Protein AF-A0A6J1WMI9-F1 (afdb_monomer_lite)

Structure (mmCIF, N/CA/C/O backbone):
data_AF-A0A6J1WMI9-F1
#
_entry.id   AF-A0A6J1WMI9-F1
#
loop_
_atom_site.group_PDB
_atom_site.id
_atom_site.type_symbol
_atom_site.label_atom_id
_atom_site.label_alt_id
_atom_site.label_comp_id
_atom_site.label_asym_id
_atom_site.label_entity_id
_atom_site.label_seq_id
_atom_site.pdbx_PDB_ins_code
_atom_site.Cartn_x
_atom_site.Cartn_y
_atom_site.Cartn_z
_atom_site.occupancy
_atom_site.B_iso_or_equiv
_atom_site.auth_seq_id
_atom_site.auth_comp_id
_atom_site.auth_asym_id
_atom_site.auth_atom_id
_atom_site.pdbx_PDB_model_num
ATOM 1 N N . MET A 1 1 ? 5.869 3.808 65.799 1.00 56.94 1 MET A N 1
ATOM 2 C CA . MET A 1 1 ? 5.422 3.268 64.490 1.00 56.94 1 MET A CA 1
ATOM 3 C C . MET A 1 1 ? 4.203 3.983 63.892 1.00 56.94 1 MET A C 1
ATOM 5 O O . MET A 1 1 ? 4.110 4.029 62.676 1.00 56.94 1 MET A O 1
ATOM 9 N N . GLN A 1 2 ? 3.317 4.606 64.682 1.00 55.47 2 GLN A N 1
ATOM 10 C CA . GLN A 1 2 ? 2.139 5.336 64.172 1.00 55.47 2 GLN A CA 1
ATOM 11 C C . GLN A 1 2 ? 2.386 6.585 63.282 1.00 55.47 2 GLN A C 1
ATOM 13 O O . GLN A 1 2 ? 1.589 6.785 62.368 1.00 55.47 2 GLN A O 1
ATOM 18 N N . PRO A 1 3 ? 3.444 7.416 63.438 1.00 62.31 3 PRO A N 1
ATOM 19 C CA . PRO A 1 3 ? 3.554 8.644 62.635 1.00 62.31 3 PRO A CA 1
ATOM 20 C C . PRO A 1 3 ? 3.944 8.386 61.170 1.00 62.31 3 PRO A C 1
ATOM 22 O O . PRO A 1 3 ? 3.564 9.148 60.287 1.00 62.31 3 PRO A O 1
ATOM 25 N N . PHE A 1 4 ? 4.645 7.282 60.891 1.00 60.00 4 PHE A N 1
ATOM 26 C CA . PHE A 1 4 ? 5.060 6.919 59.532 1.00 60.00 4 PHE A CA 1
ATOM 27 C C . PHE A 1 4 ? 3.888 6.452 58.663 1.00 60.00 4 PHE A C 1
ATOM 29 O O . PHE A 1 4 ? 3.854 6.742 57.471 1.00 60.00 4 PHE A O 1
ATOM 36 N N . ILE A 1 5 ? 2.896 5.787 59.263 1.00 68.50 5 ILE A N 1
ATOM 37 C CA . ILE A 1 5 ? 1.700 5.317 58.552 1.00 68.50 5 ILE A CA 1
ATOM 38 C C . ILE A 1 5 ? 0.864 6.515 58.077 1.00 68.50 5 ILE A C 1
ATOM 40 O O . ILE A 1 5 ? 0.418 6.532 56.933 1.00 68.50 5 ILE A O 1
ATOM 44 N N . ASN A 1 6 ? 0.740 7.558 58.905 1.00 74.00 6 ASN A N 1
ATOM 45 C CA . ASN A 1 6 ? -0.004 8.776 58.563 1.00 74.00 6 ASN A CA 1
ATOM 46 C C . ASN A 1 6 ? 0.674 9.616 57.468 1.00 74.00 6 ASN A C 1
ATOM 48 O O . ASN A 1 6 ? -0.005 10.270 56.681 1.00 74.00 6 ASN A O 1
ATOM 52 N N . LEU A 1 7 ? 2.009 9.592 57.393 1.00 76.00 7 LEU A N 1
ATOM 53 C CA . LEU A 1 7 ? 2.745 10.290 56.338 1.00 76.00 7 LEU A CA 1
ATOM 54 C C . LEU A 1 7 ? 2.562 9.597 54.979 1.00 76.00 7 LEU A C 1
ATOM 56 O O . LEU A 1 7 ? 2.331 10.258 53.969 1.00 76.00 7 LEU A O 1
ATOM 60 N N . ILE A 1 8 ? 2.616 8.262 54.959 1.00 80.88 8 ILE A N 1
ATOM 61 C CA . ILE A 1 8 ? 2.449 7.475 53.731 1.00 80.88 8 ILE A CA 1
ATOM 62 C C . ILE A 1 8 ? 1.030 7.633 53.173 1.00 80.88 8 ILE A C 1
ATOM 64 O O . ILE A 1 8 ? 0.870 7.816 51.967 1.00 80.88 8 ILE A O 1
ATOM 68 N N . THR A 1 9 ? 0.001 7.625 54.027 1.00 79.75 9 THR A N 1
ATOM 69 C CA . THR A 1 9 ? -1.389 7.812 53.581 1.00 79.75 9 THR A CA 1
ATOM 70 C C . THR A 1 9 ? -1.643 9.215 53.031 1.00 79.75 9 THR A C 1
ATOM 72 O O . THR A 1 9 ? -2.325 9.349 52.015 1.00 79.75 9 THR A O 1
ATOM 75 N N . LEU A 1 10 ? -1.043 10.255 53.620 1.00 80.12 10 LEU A N 1
ATOM 76 C CA . LEU A 1 10 ? -1.112 11.626 53.099 1.00 80.12 10 LEU A CA 1
ATOM 77 C C . LEU A 1 10 ? -0.457 11.763 51.720 1.00 80.12 10 LEU A C 1
ATOM 79 O O . LEU A 1 10 ? -1.038 12.381 50.829 1.00 80.12 10 LEU A O 1
ATOM 83 N N . ILE A 1 11 ? 0.711 11.149 51.518 1.00 81.81 11 ILE A N 1
ATOM 84 C CA . ILE A 1 11 ? 1.409 11.165 50.224 1.00 81.81 11 ILE A CA 1
ATOM 85 C C . ILE A 1 11 ? 0.585 10.429 49.158 1.00 81.81 11 ILE A C 1
ATOM 87 O O . ILE A 1 11 ? 0.418 10.937 48.050 1.00 81.81 11 ILE A O 1
ATOM 91 N N . LEU A 1 12 ? 0.006 9.272 49.494 1.00 78.88 12 LEU A N 1
ATOM 92 C CA . LEU A 1 12 ? -0.842 8.506 48.575 1.00 78.88 12 LEU A CA 1
ATOM 93 C C . LEU A 1 12 ? -2.100 9.283 48.165 1.00 78.88 12 LEU A C 1
ATOM 95 O O . LEU A 1 12 ? -2.427 9.337 46.980 1.00 78.88 12 LEU A O 1
ATOM 99 N N . LEU A 1 13 ? -2.766 9.945 49.114 1.00 79.06 13 LEU A N 1
ATOM 100 C CA . LEU A 1 13 ? -3.924 10.795 48.823 1.00 79.06 13 LEU A CA 1
ATOM 101 C C . LEU A 1 13 ? -3.552 11.995 47.944 1.00 79.06 13 LEU A C 1
ATOM 103 O O . LEU A 1 13 ? -4.315 12.365 47.050 1.00 79.06 13 LEU A O 1
ATOM 107 N N . PHE A 1 14 ? -2.372 12.578 48.158 1.00 76.88 14 PHE A N 1
ATOM 108 C CA . PHE A 1 14 ? -1.887 13.700 47.359 1.00 76.88 14 PHE A CA 1
ATOM 109 C C . PHE A 1 14 ? -1.592 13.288 45.910 1.00 76.88 14 PHE A C 1
ATOM 111 O O . PHE A 1 14 ? -2.012 13.975 44.978 1.00 76.88 14 PHE A O 1
ATOM 118 N N . ILE A 1 15 ? -0.950 12.131 45.708 1.00 76.62 15 ILE A N 1
ATOM 119 C CA . ILE A 1 15 ? -0.656 11.587 44.374 1.00 76.62 15 ILE A CA 1
ATOM 120 C C . ILE A 1 15 ? -1.951 11.254 43.627 1.00 76.62 15 ILE A C 1
ATOM 122 O O . ILE A 1 15 ? -2.112 11.673 42.483 1.00 76.62 15 ILE A O 1
ATOM 126 N N . VAL A 1 16 ? -2.901 10.564 44.270 1.00 77.31 16 VAL A N 1
ATOM 127 C CA . VAL A 1 16 ? -4.181 10.184 43.644 1.00 77.31 16 VAL A CA 1
ATOM 128 C C . VAL A 1 16 ? -4.999 11.414 43.245 1.00 77.31 16 VAL A C 1
ATOM 130 O O . VAL A 1 16 ? -5.575 11.457 42.157 1.00 77.31 16 VAL A O 1
ATOM 133 N N . LYS A 1 17 ? -5.021 12.455 44.085 1.00 73.25 17 LYS A N 1
ATOM 134 C CA . LYS A 1 17 ? -5.727 13.701 43.763 1.00 73.25 17 LYS A CA 1
ATOM 135 C C . LYS A 1 17 ? -5.077 14.431 42.583 1.00 73.25 17 LYS A C 1
ATOM 137 O O . LYS A 1 17 ? -5.790 14.925 41.712 1.00 73.25 17 LYS A O 1
ATOM 142 N N . HIS A 1 18 ? -3.746 14.480 42.526 1.00 65.00 18 HIS A N 1
ATOM 143 C CA . HIS A 1 18 ? -3.040 15.148 41.432 1.00 65.00 18 HIS A CA 1
ATOM 144 C C . HIS A 1 18 ? -3.142 14.404 40.096 1.00 65.00 18 HIS A C 1
ATOM 146 O O . HIS A 1 18 ? -3.289 15.057 39.063 1.00 65.00 18 HIS A O 1
ATOM 152 N N . THR A 1 19 ? -3.130 13.068 40.090 1.00 63.62 19 THR A N 1
ATOM 153 C CA . THR A 1 19 ? -3.304 12.296 38.849 1.00 63.62 19 THR A CA 1
ATOM 154 C C . THR A 1 19 ? -4.723 12.429 38.298 1.00 63.62 19 THR A C 1
ATOM 156 O O . THR A 1 19 ? -4.885 12.686 37.107 1.00 63.62 19 THR A O 1
ATOM 159 N N . LEU A 1 20 ? -5.756 12.362 39.145 1.00 61.50 20 LEU A N 1
ATOM 160 C CA . LEU A 1 20 ? -7.154 12.500 38.712 1.00 61.50 20 LEU A CA 1
ATOM 161 C C . LEU A 1 20 ? -7.479 13.888 38.137 1.00 61.50 20 LEU A C 1
ATOM 163 O O . LEU A 1 20 ? -8.206 13.991 37.150 1.00 61.50 20 LEU A O 1
ATOM 167 N N . VAL A 1 21 ? -6.930 14.958 38.721 1.00 61.06 21 VAL A N 1
ATOM 168 C CA . VAL A 1 21 ? -7.148 16.329 38.226 1.00 61.06 21 VAL A CA 1
ATOM 169 C C . VAL A 1 21 ? -6.335 16.608 36.955 1.00 61.06 21 VAL A C 1
ATOM 171 O O . VAL A 1 21 ? -6.820 17.297 36.061 1.00 61.06 21 VAL A O 1
ATOM 174 N N . GLY A 1 22 ? -5.130 16.042 36.829 1.00 58.09 22 GLY A N 1
ATOM 175 C CA . GLY A 1 22 ? -4.309 16.183 35.622 1.00 58.09 22 GLY A CA 1
ATOM 176 C C . GLY A 1 22 ? -4.915 15.501 34.390 1.00 58.09 22 GLY A C 1
ATOM 177 O O . GLY A 1 22 ? -4.889 16.074 33.303 1.00 58.09 22 GLY A O 1
ATOM 178 N N . PHE A 1 23 ? -5.516 14.316 34.559 1.00 57.78 23 PHE A N 1
ATOM 179 C CA . PHE A 1 23 ? -6.149 13.571 33.460 1.00 57.78 23 PHE A CA 1
ATOM 180 C C . PHE A 1 23 ? -7.427 14.228 32.921 1.00 57.78 23 PHE A C 1
ATOM 182 O O . PHE A 1 23 ? -7.728 14.094 31.737 1.00 57.78 23 PHE A O 1
ATOM 189 N N . SER A 1 24 ? -8.191 14.934 33.760 1.00 59.94 24 SER A N 1
ATOM 190 C CA . SER A 1 24 ? -9.429 15.582 33.310 1.00 59.94 24 SER A CA 1
ATOM 191 C C . SER A 1 24 ? -9.159 16.836 32.477 1.00 59.94 24 SER A C 1
ATOM 193 O O . SER A 1 24 ? -9.886 17.093 31.518 1.00 59.94 24 SER A O 1
ATOM 195 N N . GLN A 1 25 ? -8.094 17.585 32.786 1.00 58.41 25 GLN A N 1
ATOM 196 C CA . GLN A 1 25 ? -7.738 18.789 32.032 1.00 58.41 25 GLN A CA 1
ATOM 197 C C . GLN A 1 25 ? -7.105 18.484 30.673 1.00 58.41 25 GLN A C 1
ATOM 199 O O . GLN A 1 25 ? -7.398 19.195 29.712 1.00 58.41 25 GLN A O 1
ATOM 204 N N . SER A 1 26 ? -6.306 17.420 30.551 1.00 60.53 26 SER A N 1
ATOM 205 C CA . SER A 1 26 ? -5.780 16.987 29.250 1.00 60.53 26 SER A CA 1
ATOM 206 C C . SER A 1 26 ? -6.894 16.501 28.319 1.00 60.53 26 SER A C 1
ATOM 208 O O . SER A 1 26 ? -6.918 16.893 27.155 1.00 60.53 26 SER A O 1
ATOM 210 N N . PHE A 1 27 ? -7.881 15.761 28.837 1.00 57.84 27 PHE A N 1
ATOM 211 C CA . PHE A 1 27 ? -9.042 15.323 28.051 1.00 57.84 27 PHE A CA 1
ATOM 212 C C . PHE A 1 27 ? -9.929 16.488 27.591 1.00 57.84 27 PHE A C 1
ATOM 214 O O . PHE A 1 27 ? -10.388 16.509 26.449 1.00 57.84 27 PHE A O 1
ATOM 221 N N . LEU A 1 28 ? -10.161 17.478 28.460 1.00 61.28 28 LEU A N 1
ATOM 222 C CA . LEU A 1 28 ? -10.914 18.689 28.111 1.00 61.28 28 LEU A CA 1
ATOM 223 C C . LEU A 1 28 ? -10.181 19.526 27.058 1.00 61.28 28 LEU A C 1
ATOM 225 O O . LEU A 1 28 ? -10.812 20.030 26.131 1.00 61.28 28 LEU A O 1
ATOM 229 N N . TYR A 1 29 ? -8.857 19.633 27.171 1.00 59.00 29 TYR A N 1
ATOM 230 C CA . TYR A 1 29 ? -8.019 20.327 26.199 1.00 59.00 29 TYR A CA 1
ATOM 231 C C . TYR A 1 29 ? -8.028 19.628 24.828 1.00 59.00 29 TYR A C 1
ATOM 233 O O . TYR A 1 29 ? -8.238 20.284 23.807 1.00 59.00 29 TYR A O 1
ATOM 241 N N . GLU A 1 30 ? -7.889 18.299 24.785 1.00 59.25 30 GLU A N 1
ATOM 242 C CA . GLU A 1 30 ? -7.956 17.518 23.540 1.00 59.25 30 GLU A CA 1
ATOM 243 C C . GLU A 1 30 ? -9.339 17.592 22.876 1.00 59.25 30 GLU A C 1
ATOM 245 O O . GLU A 1 30 ? -9.427 17.796 21.661 1.00 59.25 30 GLU A O 1
ATOM 250 N N . ALA A 1 31 ? -10.417 17.519 23.666 1.00 61.69 31 ALA A N 1
ATOM 251 C CA . ALA A 1 31 ? -11.790 17.644 23.180 1.00 61.69 31 ALA A CA 1
ATOM 252 C C . ALA A 1 31 ? -12.099 19.050 22.636 1.00 61.69 31 ALA A C 1
ATOM 254 O O . ALA A 1 31 ? -12.759 19.184 21.606 1.00 61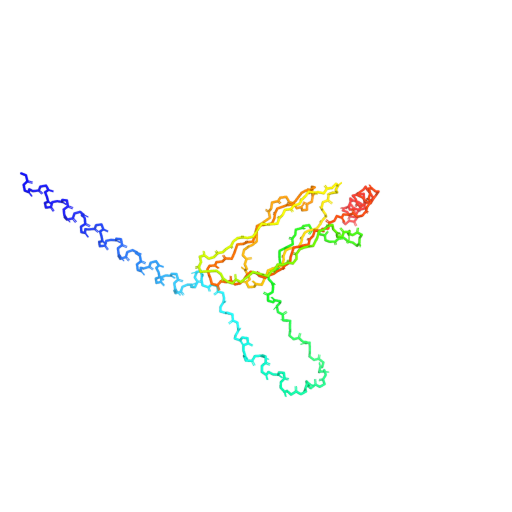.69 31 ALA A O 1
ATOM 255 N N . MET A 1 32 ? -11.605 20.103 23.294 1.00 58.75 32 MET A N 1
ATOM 256 C CA . MET A 1 32 ? -11.839 21.490 22.881 1.00 58.75 32 MET A CA 1
ATOM 257 C C . MET A 1 32 ? -11.035 21.868 21.627 1.00 58.75 32 MET A C 1
ATOM 259 O O . MET A 1 32 ? -11.507 22.650 20.801 1.00 58.75 32 MET A O 1
ATOM 263 N N . HIS A 1 33 ? -9.847 21.284 21.448 1.00 57.91 33 HIS A N 1
ATOM 264 C CA . HIS A 1 33 ? -8.975 21.550 20.302 1.00 57.91 33 HIS A CA 1
ATOM 265 C C . HIS A 1 33 ? -9.070 20.506 19.175 1.00 57.91 33 HIS A C 1
ATOM 267 O O . HIS A 1 33 ? -8.359 20.630 18.178 1.00 57.91 33 HIS A O 1
ATOM 273 N N . ASN A 1 34 ? -9.971 19.518 19.280 1.00 60.00 34 ASN A N 1
ATOM 274 C CA . ASN A 1 34 ? -10.167 18.439 18.300 1.00 60.00 34 ASN A CA 1
ATOM 275 C C . ASN A 1 34 ? -8.863 17.711 17.908 1.00 60.00 34 ASN A C 1
ATOM 277 O O . ASN A 1 34 ? -8.734 17.207 16.785 1.00 60.00 34 ASN A O 1
ATOM 281 N N . PHE A 1 35 ? -7.888 17.635 18.816 1.00 49.41 35 PHE A N 1
ATOM 282 C CA . PHE A 1 35 ? -6.713 16.796 18.603 1.00 49.41 35 PHE A CA 1
ATOM 283 C C . PHE A 1 35 ? -7.146 15.327 18.734 1.00 49.41 35 PHE A C 1
ATOM 285 O O . PHE A 1 35 ? -7.751 14.935 19.723 1.00 49.41 35 PHE A O 1
ATOM 292 N N . GLY A 1 36 ? -6.905 14.518 17.697 1.00 53.88 36 GLY A N 1
ATOM 293 C CA . GLY A 1 36 ? -7.190 13.073 17.696 1.00 53.88 36 GLY A CA 1
ATOM 294 C C . GLY A 1 36 ? -8.566 12.634 17.168 1.00 53.88 36 GLY A C 1
ATOM 295 O O . GLY A 1 36 ? -8.716 11.471 16.808 1.00 53.88 36 GLY A O 1
ATOM 296 N N . LEU A 1 37 ? -9.543 13.537 17.027 1.00 52.53 37 LEU A N 1
ATOM 297 C CA . LEU A 1 37 ? -10.901 13.191 16.556 1.00 52.53 37 LEU A CA 1
ATOM 298 C C . LEU A 1 37 ? -11.096 13.260 15.030 1.00 52.53 37 LEU A C 1
ATOM 300 O O . LEU A 1 37 ? -12.143 12.859 14.523 1.00 52.53 37 LEU A O 1
ATOM 304 N N . GLY A 1 38 ? -10.088 13.721 14.283 1.00 55.09 38 GLY A N 1
ATOM 305 C CA . GLY A 1 38 ? -10.177 13.870 12.829 1.00 55.09 38 GLY A CA 1
ATOM 306 C C . GLY A 1 38 ? -11.233 14.900 12.393 1.00 55.09 38 GLY A C 1
ATOM 307 O O . GLY A 1 38 ? -12.037 15.403 13.175 1.00 55.09 38 GLY A O 1
ATOM 308 N N . LYS A 1 39 ? -11.226 15.281 11.112 1.00 55.03 39 LYS A N 1
ATOM 309 C CA . LYS A 1 39 ? -12.269 16.166 10.566 1.00 55.03 39 LYS A CA 1
ATOM 310 C C . LYS A 1 39 ? -13.608 15.418 10.570 1.00 55.03 39 LYS A C 1
ATOM 312 O O . LYS A 1 39 ? -13.657 14.295 10.074 1.00 55.03 39 LYS A O 1
ATOM 317 N N . ARG A 1 40 ? -14.691 16.049 11.055 1.00 50.81 40 ARG A N 1
ATOM 318 C CA . ARG A 1 40 ? -16.068 15.534 10.904 1.00 50.81 40 ARG A CA 1
ATOM 319 C C . ARG A 1 40 ? -16.303 15.166 9.438 1.00 50.81 40 ARG A C 1
ATOM 321 O O . ARG A 1 40 ? -16.250 16.033 8.565 1.00 50.81 40 ARG A O 1
ATOM 328 N N . LEU A 1 41 ? -16.518 13.881 9.180 1.00 49.19 41 LEU A N 1
ATOM 329 C CA . LEU A 1 41 ? -16.839 13.392 7.849 1.00 49.19 41 LEU A CA 1
ATOM 330 C C . LEU A 1 41 ? -18.231 13.919 7.451 1.00 49.19 41 LEU A C 1
ATOM 332 O O . LEU A 1 41 ? -19.141 13.896 8.282 1.00 49.19 41 LEU A O 1
ATOM 336 N N . PRO A 1 42 ? -18.412 14.435 6.224 1.00 54.69 42 PRO A N 1
ATOM 337 C CA . PRO A 1 42 ? -19.722 14.872 5.756 1.00 54.69 42 PRO A CA 1
ATOM 338 C C . PRO A 1 42 ? -20.691 13.685 5.707 1.00 54.69 42 PRO A C 1
ATOM 340 O O . PRO A 1 42 ? -20.313 12.593 5.295 1.00 54.69 42 PRO A O 1
ATOM 343 N N . ASP A 1 43 ? -21.935 13.912 6.125 1.00 51.25 43 ASP A N 1
ATOM 344 C CA . ASP A 1 43 ? -22.984 12.894 6.221 1.00 51.25 43 ASP A CA 1
ATOM 345 C C . ASP A 1 43 ? -23.362 12.329 4.836 1.00 51.25 43 ASP A C 1
ATOM 347 O O . ASP A 1 43 ? -24.069 12.952 4.040 1.00 51.25 43 ASP A O 1
ATOM 351 N N . TYR A 1 44 ? -22.848 11.136 4.535 1.00 51.44 44 TYR A N 1
ATOM 352 C CA . TYR A 1 44 ? -22.966 10.474 3.233 1.00 51.44 44 TYR A CA 1
ATOM 353 C C . TYR A 1 44 ? -24.375 9.933 2.956 1.00 51.44 44 TYR A C 1
ATOM 355 O O . TYR A 1 44 ? -24.736 9.761 1.791 1.00 51.44 44 TYR A O 1
ATOM 363 N N . GLN A 1 45 ? -25.191 9.669 3.987 1.00 52.19 45 GLN A N 1
ATOM 364 C CA . GLN A 1 45 ? -26.518 9.061 3.810 1.00 52.19 45 GLN A CA 1
ATOM 365 C C . GLN A 1 45 ? -27.516 10.008 3.130 1.00 52.19 45 GLN A C 1
ATOM 367 O O . GLN A 1 45 ? -28.387 9.554 2.388 1.00 52.19 45 GLN A O 1
ATOM 372 N N . ARG A 1 46 ? -27.358 11.328 3.296 1.00 51.97 46 ARG A N 1
ATOM 373 C CA . ARG A 1 46 ? -28.171 12.322 2.575 1.00 51.97 46 ARG A CA 1
ATOM 374 C C . ARG A 1 46 ? -27.928 12.325 1.064 1.00 51.97 46 ARG A C 1
ATOM 376 O O . ARG A 1 46 ? -28.849 12.633 0.319 1.00 51.97 46 ARG A O 1
ATOM 383 N N . ILE A 1 47 ? -26.731 11.948 0.616 1.00 50.88 47 ILE A N 1
ATOM 384 C CA . ILE A 1 47 ? -26.295 12.087 -0.782 1.00 50.88 47 ILE A CA 1
ATOM 385 C C . ILE A 1 47 ? -26.722 10.877 -1.629 1.00 50.88 47 ILE A C 1
ATOM 387 O O . ILE A 1 47 ? -27.105 11.029 -2.785 1.00 50.88 47 ILE A O 1
ATOM 391 N N . PHE A 1 48 ? -26.745 9.665 -1.063 1.00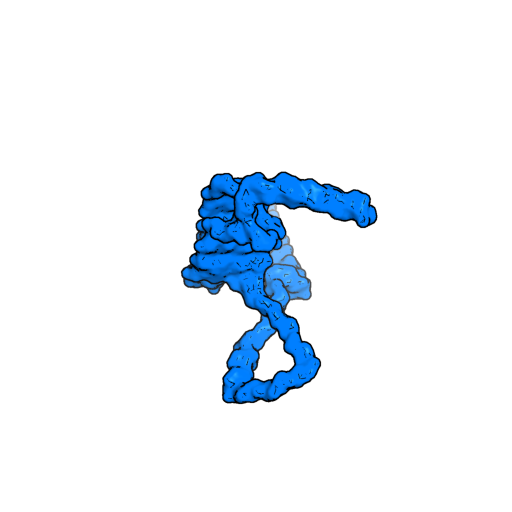 51.12 48 PHE A N 1
ATOM 392 C CA . PHE A 1 48 ? -27.212 8.476 -1.796 1.00 51.12 48 PHE A CA 1
ATOM 393 C C . PHE A 1 48 ? -28.721 8.494 -2.097 1.00 51.12 48 PHE A C 1
ATOM 395 O O . PHE A 1 48 ? -29.159 7.869 -3.063 1.00 51.12 48 PHE A O 1
ATOM 402 N N . ASN A 1 49 ? -29.511 9.259 -1.336 1.00 51.09 49 ASN A N 1
ATOM 403 C CA . ASN A 1 49 ? -30.941 9.448 -1.598 1.00 51.09 49 ASN A CA 1
ATOM 404 C C . ASN A 1 49 ? -31.236 10.356 -2.811 1.00 51.09 49 ASN A C 1
ATOM 406 O O . ASN A 1 49 ? -32.361 10.343 -3.310 1.00 51.09 49 ASN A O 1
ATOM 410 N N . GLU A 1 50 ? -30.250 11.093 -3.340 1.00 49.75 50 GLU A N 1
ATOM 411 C CA . GLU A 1 50 ? -30.413 11.899 -4.565 1.00 49.75 50 GLU A CA 1
ATOM 412 C C . GLU A 1 50 ? -30.500 11.046 -5.842 1.00 49.75 50 GLU A C 1
ATOM 414 O O . GLU A 1 50 ? -30.890 11.543 -6.896 1.00 49.75 50 GLU A O 1
ATOM 419 N N . ALA A 1 51 ? -30.204 9.744 -5.769 1.00 50.91 51 ALA A N 1
ATOM 420 C CA . ALA A 1 51 ? -30.307 8.829 -6.907 1.00 50.91 51 ALA A CA 1
ATOM 421 C C . ALA A 1 51 ? -31.758 8.434 -7.272 1.00 50.91 51 ALA A C 1
ATOM 423 O O . ALA A 1 51 ? -31.959 7.638 -8.187 1.00 50.91 51 ALA A O 1
ATOM 424 N N . LYS A 1 52 ? -32.772 8.961 -6.566 1.00 49.31 52 LYS A N 1
ATOM 425 C CA . LYS A 1 52 ? -34.187 8.587 -6.743 1.00 49.31 52 LYS A CA 1
ATOM 426 C C . LYS A 1 52 ? -34.886 9.284 -7.926 1.00 49.31 52 LYS A C 1
ATOM 428 O O . LYS A 1 52 ? -35.981 8.872 -8.293 1.00 49.31 52 LYS A O 1
ATOM 433 N N . TYR A 1 53 ? -34.265 10.294 -8.543 1.00 48.97 53 TYR A N 1
ATOM 434 C CA . TYR A 1 53 ? -34.811 11.025 -9.696 1.00 48.97 53 TYR A CA 1
ATOM 435 C C . TYR A 1 53 ? -33.777 11.135 -10.829 1.00 48.97 53 TYR A C 1
ATOM 437 O O . TYR A 1 53 ? -32.574 11.157 -10.553 1.00 48.97 53 TYR A O 1
ATOM 445 N N . PRO A 1 54 ? -34.203 11.190 -12.108 1.00 57.72 54 PRO A N 1
ATOM 446 C CA . PRO A 1 54 ? -33.278 11.304 -13.230 1.00 57.72 54 PRO A CA 1
ATOM 447 C C . PRO A 1 54 ? -32.439 12.578 -13.102 1.00 57.72 54 PRO A C 1
ATOM 449 O O . PRO A 1 54 ? -32.964 13.663 -12.844 1.00 57.72 54 PRO A O 1
ATOM 452 N N . LYS A 1 55 ? -31.119 12.437 -13.270 1.00 57.81 55 LYS A N 1
ATOM 453 C CA . LYS A 1 55 ? -30.189 13.569 -13.198 1.00 57.81 55 LYS A CA 1
ATOM 454 C C . LYS A 1 55 ? -30.570 14.620 -14.251 1.00 57.81 55 LYS A C 1
ATOM 456 O O . LYS A 1 55 ? -30.753 14.249 -15.412 1.00 57.81 55 LYS A O 1
ATOM 461 N N . PRO A 1 56 ? -30.659 15.912 -13.885 1.00 60.78 56 PRO A N 1
ATOM 462 C CA . PRO A 1 56 ? -30.855 16.976 -14.861 1.00 60.78 56 PRO A CA 1
ATOM 463 C C . PRO A 1 56 ? -29.697 16.991 -15.870 1.00 60.78 56 PRO A C 1
ATOM 465 O O . PRO A 1 56 ? -28.576 16.583 -15.552 1.00 60.78 5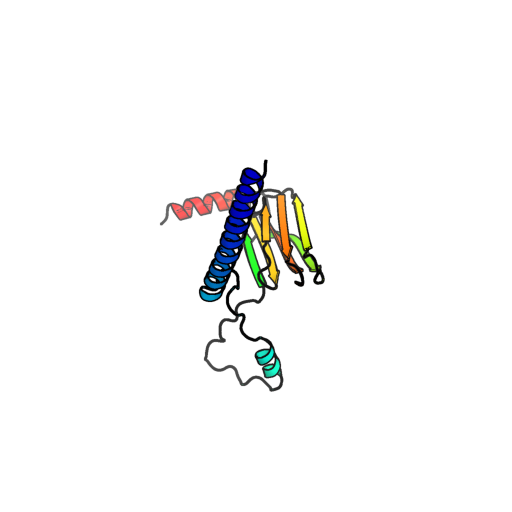6 PRO A O 1
ATOM 468 N N . LEU A 1 57 ? -29.987 17.454 -17.090 1.00 56.53 57 LEU A N 1
ATOM 469 C CA . LEU A 1 57 ? -29.018 17.588 -18.182 1.00 56.53 57 LEU A CA 1
ATOM 470 C C . LEU A 1 57 ? -27.741 18.301 -17.697 1.00 56.53 57 LEU A C 1
ATOM 472 O O . LEU A 1 57 ? -27.838 19.234 -16.892 1.00 56.53 57 LEU A O 1
ATOM 476 N N . PRO A 1 58 ? -26.549 17.874 -18.156 1.00 54.53 58 PRO A N 1
ATOM 477 C CA . PRO A 1 58 ? -25.279 18.391 -17.660 1.00 54.53 58 PRO A CA 1
ATOM 478 C C . PRO A 1 58 ? -25.208 19.908 -17.872 1.00 54.53 58 PRO A C 1
ATOM 480 O O . PRO A 1 58 ? -25.088 20.386 -18.998 1.00 54.53 58 PRO A O 1
ATOM 483 N N . SER A 1 59 ? -25.308 20.677 -16.784 1.00 61.41 59 SER A N 1
ATOM 484 C CA . SER A 1 59 ? -25.093 22.125 -16.827 1.00 61.41 59 SER A CA 1
ATOM 485 C C . SER A 1 59 ? -23.596 22.412 -16.959 1.00 61.41 59 SER A C 1
ATOM 487 O O . SER A 1 59 ? -22.773 21.658 -16.446 1.00 61.41 59 SER A O 1
ATOM 489 N N . THR A 1 60 ? -23.238 23.543 -17.561 1.00 58.69 60 THR A N 1
ATOM 490 C CA . THR A 1 60 ? -21.866 24.065 -17.726 1.00 58.69 60 THR A CA 1
ATOM 491 C C . THR A 1 60 ? -21.088 24.296 -16.423 1.00 58.69 60 THR A C 1
ATOM 493 O O . THR A 1 60 ? -19.930 24.712 -16.460 1.00 58.69 60 THR A O 1
ATOM 496 N N . LYS A 1 61 ? -21.684 24.034 -15.256 1.00 60.31 61 LYS A N 1
ATOM 497 C CA . LYS A 1 61 ? -21.002 24.113 -13.964 1.00 60.31 61 LYS A CA 1
ATOM 498 C C . LYS A 1 61 ? -20.188 22.842 -13.735 1.00 60.31 61 LYS A C 1
ATOM 500 O O . LYS A 1 61 ? -20.738 21.743 -13.717 1.00 60.31 61 LYS A O 1
ATOM 505 N N . ALA A 1 62 ? -18.879 23.017 -13.546 1.00 58.84 62 ALA A N 1
ATOM 506 C CA . ALA A 1 62 ? -17.953 21.943 -13.212 1.00 58.84 62 ALA A CA 1
ATOM 507 C C . ALA A 1 62 ? -18.521 21.086 -12.072 1.00 58.84 62 ALA A C 1
ATOM 509 O O . ALA A 1 62 ? -18.913 21.608 -11.026 1.00 58.84 62 ALA A O 1
ATOM 510 N N . THR A 1 63 ? -18.576 19.771 -12.284 1.00 61.00 63 THR A N 1
ATOM 511 C CA . THR A 1 63 ? -18.936 18.819 -11.231 1.00 61.00 63 THR A CA 1
ATOM 512 C C . THR A 1 63 ? -18.046 19.067 -10.013 1.00 61.00 63 THR A C 1
ATOM 514 O O . THR A 1 63 ? -16.824 19.139 -10.186 1.00 61.00 63 THR A O 1
ATOM 517 N N . PRO A 1 64 ? -18.612 19.200 -8.800 1.00 61.25 64 PRO A N 1
ATOM 518 C CA . PRO A 1 64 ? -17.808 19.403 -7.605 1.00 61.25 64 PRO A CA 1
ATOM 519 C C . PRO A 1 64 ? -16.811 18.250 -7.470 1.00 61.25 64 PRO A C 1
ATOM 521 O O . PRO A 1 64 ? -17.178 17.080 -7.596 1.00 61.25 64 PRO A O 1
ATOM 524 N N . TYR A 1 65 ? -15.539 18.588 -7.254 1.00 56.16 65 TYR A N 1
ATOM 525 C CA . TYR A 1 65 ? -14.473 17.613 -7.043 1.00 56.16 65 TYR A CA 1
ATOM 526 C C . TYR A 1 65 ? -14.816 16.751 -5.822 1.00 56.16 65 TYR A C 1
ATOM 528 O O . TYR A 1 65 ? -14.741 17.201 -4.677 1.00 56.16 65 TYR A O 1
ATOM 536 N N . MET A 1 66 ? -15.232 15.511 -6.070 1.00 50.47 66 MET A N 1
ATOM 537 C CA . MET A 1 66 ? -15.562 14.557 -5.022 1.00 50.47 66 MET A CA 1
ATOM 538 C C . MET A 1 66 ? -14.282 13.838 -4.601 1.00 50.47 66 MET A C 1
ATOM 540 O O . MET A 1 66 ? -13.670 13.117 -5.390 1.00 50.47 66 MET A O 1
ATOM 544 N N . ARG A 1 67 ? -13.853 14.042 -3.352 1.00 51.31 67 ARG A N 1
ATOM 545 C CA . ARG A 1 67 ? -12.691 13.338 -2.802 1.00 51.31 67 ARG A CA 1
ATOM 546 C C . ARG A 1 67 ? -13.029 11.848 -2.686 1.00 51.31 67 ARG A C 1
ATOM 548 O O . ARG A 1 67 ? -14.037 11.491 -2.082 1.00 51.31 67 ARG A O 1
ATOM 555 N N . SER A 1 68 ? -12.189 10.999 -3.277 1.00 48.91 68 SER A N 1
ATOM 556 C CA . SER A 1 68 ? -12.301 9.540 -3.176 1.00 48.91 68 SER A CA 1
ATOM 557 C C . SER A 1 68 ? -12.421 9.102 -1.705 1.00 48.91 68 SER A C 1
ATOM 559 O O . SER A 1 68 ? -11.683 9.632 -0.871 1.00 48.91 68 SER A O 1
ATOM 561 N N . PRO A 1 69 ? -13.291 8.127 -1.370 1.00 58.34 69 PRO A N 1
ATOM 562 C CA . PRO A 1 69 ? -13.350 7.547 -0.024 1.00 58.34 69 PRO A CA 1
ATOM 563 C C . PRO A 1 69 ? -12.104 6.709 0.310 1.00 58.34 69 PRO A C 1
ATOM 565 O O . PRO A 1 69 ? -11.937 6.267 1.450 1.00 58.34 69 PRO A O 1
ATOM 568 N N . PHE A 1 70 ? -11.261 6.452 -0.694 1.00 57.03 70 PHE A N 1
ATOM 569 C CA . PHE A 1 70 ? -9.991 5.770 -0.540 1.00 57.03 70 PHE A CA 1
ATOM 570 C C . PHE A 1 70 ? -8.881 6.773 -0.240 1.00 57.03 70 PHE A C 1
ATOM 572 O O . PHE A 1 70 ? -8.703 7.747 -0.979 1.00 57.03 70 PHE A O 1
ATOM 579 N N . GLU A 1 71 ? -8.122 6.508 0.818 1.00 69.81 71 GLU A N 1
ATOM 580 C CA . GLU A 1 71 ? -6.830 7.144 1.012 1.00 69.81 71 GLU A CA 1
ATOM 581 C C . GLU A 1 71 ? -5.777 6.287 0.319 1.00 69.81 71 GLU A C 1
ATOM 583 O O . GLU A 1 71 ? -5.586 5.106 0.616 1.00 69.81 71 GLU A O 1
ATOM 588 N N . ASN A 1 72 ? -5.141 6.892 -0.678 1.00 75.62 72 ASN A N 1
ATOM 589 C CA . ASN A 1 72 ? -4.176 6.218 -1.520 1.00 75.62 72 ASN A CA 1
ATOM 590 C C . ASN A 1 72 ? -2.786 6.709 -1.142 1.00 75.62 72 ASN A C 1
ATOM 592 O O . ASN A 1 72 ? -2.520 7.912 -1.180 1.00 75.62 72 ASN A O 1
ATOM 596 N N . ILE A 1 73 ? -1.894 5.778 -0.818 1.00 85.56 73 ILE A N 1
ATOM 597 C CA . ILE A 1 73 ? -0.478 6.077 -0.647 1.00 85.56 73 ILE A CA 1
ATOM 598 C C . ILE A 1 73 ? 0.283 5.476 -1.823 1.00 85.56 73 ILE A C 1
ATOM 600 O O . ILE A 1 73 ? 0.174 4.286 -2.136 1.00 85.56 73 ILE A O 1
ATOM 604 N N . TYR A 1 74 ? 1.060 6.336 -2.468 1.00 87.81 74 TYR A N 1
ATOM 605 C CA . TYR A 1 74 ? 1.884 6.008 -3.617 1.00 87.81 74 TYR A CA 1
ATOM 606 C C . TYR A 1 74 ? 3.351 6.222 -3.267 1.00 87.81 74 TYR A C 1
ATOM 608 O O . TYR A 1 74 ? 3.700 7.169 -2.562 1.00 87.81 74 TYR A O 1
ATOM 616 N N . GLN A 1 75 ? 4.216 5.364 -3.792 1.00 88.25 75 GLN A N 1
ATOM 617 C CA . GLN A 1 75 ? 5.660 5.548 -3.722 1.00 88.25 75 GLN A CA 1
ATOM 618 C C . GLN A 1 75 ? 6.258 5.286 -5.105 1.00 88.25 75 GLN A C 1
ATOM 620 O O . GLN A 1 75 ? 5.877 4.339 -5.798 1.00 88.25 75 GLN A O 1
ATOM 625 N N . GLY A 1 76 ? 7.205 6.135 -5.501 1.00 87.12 76 GLY A N 1
ATOM 626 C CA . GLY A 1 76 ? 7.738 6.160 -6.860 1.00 87.12 76 GLY A CA 1
ATOM 627 C C . GLY A 1 76 ? 6.838 6.934 -7.821 1.00 87.12 76 GLY A C 1
ATOM 628 O O . GLY A 1 76 ? 5.934 7.658 -7.408 1.00 87.12 76 GLY A O 1
ATOM 629 N N . SER A 1 77 ? 7.099 6.794 -9.117 1.00 82.12 77 SER A N 1
ATOM 630 C CA . SER A 1 77 ? 6.340 7.478 -10.164 1.00 82.12 77 SER A CA 1
ATOM 631 C C . SER A 1 77 ? 5.974 6.481 -11.244 1.00 82.12 77 SER A C 1
ATOM 633 O O . SER A 1 77 ? 6.852 5.791 -11.766 1.00 82.12 77 SER A O 1
ATOM 635 N N . ARG A 1 78 ? 4.677 6.403 -11.559 1.00 79.56 78 ARG A N 1
ATOM 636 C CA . ARG A 1 78 ? 4.182 5.519 -12.608 1.00 79.56 78 ARG A CA 1
ATOM 637 C C . ARG A 1 78 ? 4.655 6.024 -13.966 1.00 79.56 78 ARG A C 1
ATOM 639 O O . ARG A 1 78 ? 4.351 7.150 -14.355 1.00 79.56 78 ARG A O 1
ATOM 646 N N . ARG A 1 79 ? 5.357 5.175 -14.704 1.00 81.44 79 ARG A N 1
ATOM 647 C CA . ARG A 1 79 ? 5.847 5.456 -16.056 1.00 81.44 79 ARG A CA 1
ATOM 648 C C . ARG A 1 79 ? 4.950 4.805 -17.102 1.00 81.44 79 ARG A C 1
ATOM 650 O O . ARG A 1 79 ? 4.163 3.906 -16.811 1.00 81.44 79 ARG A O 1
ATOM 657 N N . ARG A 1 80 ? 5.059 5.280 -18.345 1.00 78.06 80 ARG A N 1
ATOM 658 C CA . ARG A 1 80 ? 4.246 4.788 -19.469 1.00 78.06 80 ARG A CA 1
ATOM 659 C C . ARG A 1 80 ? 4.489 3.301 -19.760 1.00 78.06 80 ARG A C 1
ATOM 661 O O . ARG A 1 80 ? 3.534 2.597 -20.061 1.00 78.06 80 ARG A O 1
ATOM 668 N N . ASN A 1 81 ? 5.728 2.840 -19.586 1.00 82.12 81 ASN A N 1
ATOM 669 C CA . ASN A 1 81 ? 6.160 1.457 -19.826 1.00 82.12 81 ASN A CA 1
ATOM 670 C C . ASN A 1 81 ? 6.233 0.634 -18.526 1.00 82.12 81 ASN A C 1
ATOM 672 O O . ASN A 1 81 ? 7.042 -0.279 -18.404 1.00 82.12 81 ASN A O 1
ATOM 676 N N . ASP A 1 82 ? 5.442 0.983 -17.510 1.00 85.31 82 ASP A N 1
ATOM 677 C CA . ASP A 1 82 ? 5.406 0.211 -16.271 1.00 85.31 82 ASP A CA 1
ATOM 678 C C . ASP A 1 82 ? 4.547 -1.050 -16.426 1.00 85.31 82 ASP A C 1
ATOM 680 O O . ASP A 1 82 ? 3.326 -0.985 -16.616 1.00 85.31 82 ASP A O 1
ATOM 684 N N . ARG A 1 83 ? 5.170 -2.211 -16.241 1.00 89.50 83 ARG A N 1
ATOM 685 C CA . ARG A 1 83 ? 4.510 -3.509 -16.155 1.00 89.50 83 ARG A CA 1
ATOM 686 C C . ARG A 1 83 ? 4.066 -3.782 -14.726 1.00 89.50 83 ARG A C 1
ATOM 688 O O . ARG A 1 83 ? 4.862 -3.775 -13.788 1.00 89.50 83 ARG A O 1
ATOM 695 N N . ARG A 1 84 ? 2.783 -4.091 -14.541 1.00 92.38 84 ARG A N 1
ATOM 696 C CA . ARG A 1 84 ? 2.261 -4.514 -13.236 1.00 92.38 84 ARG A CA 1
ATOM 697 C C . ARG A 1 84 ? 2.738 -5.928 -12.919 1.00 92.38 84 ARG A C 1
ATOM 699 O O . ARG A 1 84 ? 2.383 -6.858 -13.634 1.00 92.38 84 ARG A O 1
ATOM 706 N N . VAL A 1 85 ? 3.475 -6.081 -11.825 1.00 93.56 85 VAL A N 1
ATOM 707 C CA . VAL A 1 85 ? 4.007 -7.375 -11.363 1.00 93.56 85 VAL A CA 1
ATOM 708 C C . VAL A 1 85 ? 3.216 -7.955 -10.196 1.00 93.56 85 VAL A C 1
ATOM 710 O O . VAL A 1 85 ? 3.226 -9.161 -9.982 1.00 93.56 85 VAL A O 1
ATOM 713 N N . TYR A 1 86 ? 2.476 -7.117 -9.467 1.00 95.06 86 TYR A N 1
ATOM 714 C CA . TYR A 1 86 ? 1.646 -7.559 -8.351 1.00 95.06 86 TYR A CA 1
ATOM 715 C C . TYR A 1 86 ? 0.334 -6.798 -8.297 1.00 95.06 86 TYR A C 1
ATOM 717 O O . TYR A 1 86 ? 0.282 -5.578 -8.494 1.00 95.06 86 TYR A O 1
ATOM 725 N N . ARG A 1 87 ? -0.732 -7.526 -7.976 1.00 95.06 87 ARG A N 1
ATOM 726 C CA . ARG A 1 87 ? -2.028 -6.964 -7.617 1.00 95.06 87 ARG A CA 1
ATOM 727 C C . ARG A 1 87 ? -2.685 -7.877 -6.600 1.00 95.06 87 ARG A C 1
ATOM 729 O O . ARG A 1 87 ? -2.953 -9.032 -6.910 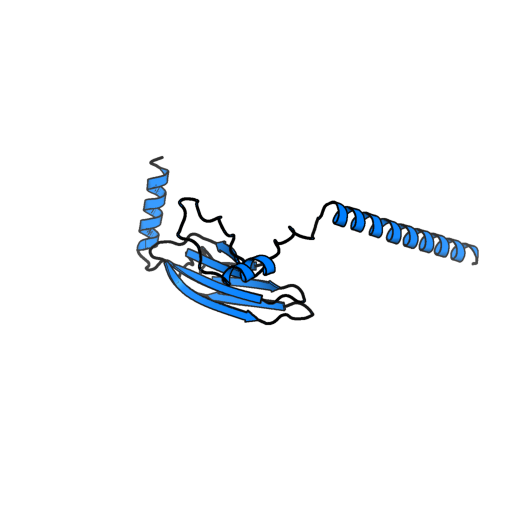1.00 95.06 87 ARG A O 1
ATOM 736 N N . ARG A 1 88 ? -3.032 -7.328 -5.442 1.00 96.19 88 ARG A N 1
ATOM 737 C CA . ARG A 1 88 ? -3.882 -8.018 -4.478 1.00 96.19 88 ARG A CA 1
ATOM 738 C C . ARG A 1 88 ? -4.926 -7.066 -3.936 1.00 96.19 88 ARG A C 1
ATOM 740 O O . ARG A 1 88 ? -4.591 -6.027 -3.374 1.00 96.19 88 ARG A O 1
ATOM 747 N N . SER A 1 89 ? -6.183 -7.420 -4.154 1.00 94.25 89 SER A N 1
ATOM 748 C CA . SER A 1 89 ? -7.318 -6.781 -3.498 1.00 94.25 89 SER A CA 1
ATOM 749 C C . SER A 1 89 ? -7.627 -7.536 -2.212 1.00 94.25 89 SER A C 1
ATOM 751 O O . SER A 1 89 ? -7.336 -8.729 -2.107 1.00 94.25 89 SER A O 1
ATOM 753 N N . PHE A 1 90 ? -8.154 -6.826 -1.228 1.00 92.50 90 PHE A N 1
ATOM 754 C CA . PHE A 1 90 ? -8.488 -7.389 0.067 1.00 92.50 90 PHE A CA 1
ATOM 755 C C . PHE A 1 90 ? -9.777 -6.771 0.595 1.00 92.50 90 PHE A C 1
ATOM 757 O O . PHE A 1 90 ? -10.033 -5.583 0.381 1.00 92.50 90 PHE A O 1
ATOM 764 N N . ASP A 1 91 ? -10.559 -7.599 1.273 1.00 93.94 91 ASP A N 1
ATOM 765 C CA . ASP A 1 91 ? -11.805 -7.234 1.928 1.00 93.94 91 ASP A CA 1
ATOM 766 C C . ASP A 1 91 ? -11.934 -8.098 3.183 1.00 93.94 91 ASP A C 1
ATOM 768 O O . ASP A 1 91 ? -12.142 -9.307 3.096 1.00 93.94 91 ASP A O 1
ATOM 772 N N . TYR A 1 92 ? -11.679 -7.488 4.336 1.00 92.56 92 TYR A N 1
ATOM 773 C CA . TYR A 1 92 ? -11.743 -8.139 5.635 1.00 92.56 92 TYR A CA 1
ATOM 774 C C . TYR A 1 92 ? -12.781 -7.441 6.499 1.00 92.56 92 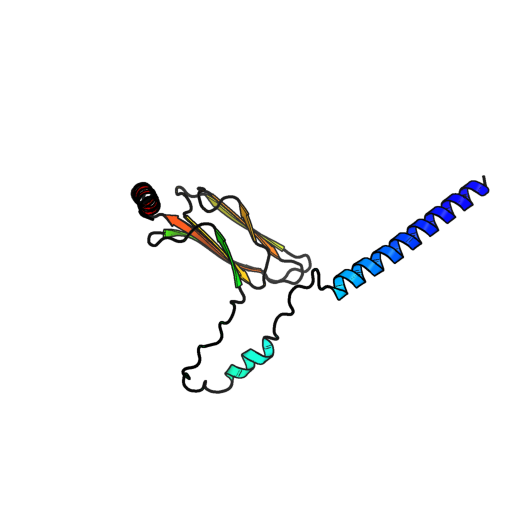TYR A C 1
ATOM 776 O O . TYR A 1 92 ? -12.762 -6.214 6.637 1.00 92.56 92 TYR A O 1
ATOM 784 N N . GLU A 1 93 ? -13.656 -8.239 7.105 1.00 92.62 93 GLU A N 1
ATOM 785 C CA . GLU A 1 93 ? -14.680 -7.754 8.021 1.00 92.62 93 GLU A CA 1
ATOM 786 C C . GLU A 1 93 ? -14.084 -7.056 9.249 1.00 92.62 93 GLU A C 1
ATOM 788 O O . GLU A 1 93 ? -12.929 -7.263 9.637 1.00 92.62 93 GLU A O 1
ATOM 793 N N . ALA A 1 94 ? -14.897 -6.204 9.872 1.00 90.94 94 ALA A N 1
ATOM 794 C CA . ALA A 1 94 ? -14.512 -5.497 11.079 1.00 90.94 94 ALA A CA 1
ATOM 795 C C . ALA A 1 94 ? -14.243 -6.469 12.237 1.00 90.94 94 ALA A C 1
ATOM 797 O O . ALA A 1 94 ? -15.025 -7.378 12.498 1.00 90.94 94 ALA A O 1
ATOM 798 N N . GLN A 1 95 ? -13.153 -6.236 12.972 1.00 91.38 95 GLN A N 1
ATOM 799 C CA . GLN A 1 95 ? -12.809 -7.017 14.165 1.00 91.38 95 GLN A CA 1
ATOM 800 C C . GLN A 1 95 ? -12.894 -6.152 15.421 1.00 91.38 95 GLN A C 1
ATOM 802 O O . GLN A 1 95 ? -12.521 -4.978 15.396 1.00 91.38 95 GLN A O 1
ATOM 807 N N . SER A 1 96 ? -13.341 -6.735 16.533 1.00 89.38 96 SER A N 1
ATOM 808 C CA . SER A 1 96 ? -13.524 -6.040 17.817 1.00 89.38 96 SER A CA 1
ATOM 809 C C . SER A 1 96 ? -12.216 -5.549 18.446 1.00 89.38 96 SER A C 1
ATOM 811 O O . SER A 1 96 ? -12.222 -4.552 19.157 1.00 89.38 96 SER A O 1
ATOM 813 N N . THR A 1 97 ? -11.089 -6.198 18.157 1.00 91.94 97 THR A N 1
ATOM 814 C CA . THR A 1 97 ? -9.753 -5.825 18.656 1.00 91.94 97 THR A CA 1
ATOM 815 C C . THR A 1 97 ? -8.939 -4.992 17.663 1.00 91.94 97 THR A C 1
ATOM 817 O O . THR A 1 97 ? -7.837 -4.552 17.981 1.00 91.94 97 THR A O 1
ATOM 820 N N . GLY A 1 98 ? -9.461 -4.780 16.451 1.00 89.06 98 GLY A N 1
ATOM 821 C CA . GLY A 1 98 ? -8.688 -4.309 15.302 1.00 89.06 98 GLY A CA 1
ATOM 822 C C . GLY A 1 98 ? -7.906 -5.444 14.646 1.00 89.06 98 GLY A C 1
ATOM 823 O O . GLY A 1 98 ? -7.843 -6.556 15.173 1.00 89.06 98 GLY A O 1
ATOM 824 N N . HIS A 1 99 ? -7.341 -5.177 13.470 1.00 90.69 99 HIS A N 1
ATOM 825 C CA . HIS A 1 99 ? -6.601 -6.189 12.722 1.00 90.69 99 HIS A CA 1
ATOM 826 C C . HIS A 1 99 ? -5.542 -5.601 11.795 1.00 90.69 99 HIS A C 1
ATOM 828 O O . HIS A 1 99 ? -5.577 -4.435 11.395 1.00 90.69 99 HIS A O 1
ATOM 834 N N . GLN A 1 100 ? -4.571 -6.444 11.452 1.00 92.19 100 GLN A N 1
ATOM 835 C CA . GLN A 1 100 ? -3.446 -6.094 10.601 1.00 92.19 100 GLN A CA 1
ATOM 836 C C . GLN A 1 100 ? -3.335 -7.086 9.451 1.00 92.19 100 GLN A C 1
ATOM 838 O O . GLN A 1 100 ? -3.393 -8.296 9.658 1.00 92.19 100 GLN A O 1
ATOM 843 N N . VAL A 1 101 ? -3.082 -6.566 8.252 1.00 93.75 101 VAL A N 1
ATOM 844 C CA . VAL A 1 101 ? -2.798 -7.381 7.072 1.00 93.75 101 VAL A CA 1
ATOM 845 C C . VAL A 1 101 ? -1.430 -7.030 6.520 1.00 93.75 101 VAL A C 1
ATOM 847 O O . VAL A 1 101 ? -1.033 -5.863 6.463 1.00 93.75 101 VAL A O 1
ATOM 850 N N . LEU A 1 102 ? -0.701 -8.074 6.136 1.00 95.56 102 LEU A N 1
ATOM 851 C CA . LEU A 1 102 ? 0.624 -7.979 5.562 1.00 95.56 102 LEU A CA 1
ATOM 852 C C . LEU A 1 102 ? 0.605 -8.420 4.097 1.00 95.56 102 LEU A C 1
ATOM 854 O O . LEU A 1 102 ? 0.155 -9.518 3.772 1.00 95.56 102 LEU A O 1
ATOM 858 N N . PHE A 1 103 ? 1.162 -7.580 3.232 1.00 95.75 103 PHE A N 1
ATOM 859 C CA . PHE A 1 103 ? 1.461 -7.904 1.844 1.00 95.75 103 PHE A CA 1
ATOM 860 C C . PHE A 1 103 ? 2.957 -7.786 1.624 1.00 95.75 103 PHE A C 1
ATOM 862 O O . PHE A 1 103 ? 3.561 -6.780 1.984 1.00 95.75 103 PHE A O 1
ATOM 869 N N . GLU A 1 104 ? 3.557 -8.791 1.013 1.00 96.44 104 GLU A N 1
ATOM 870 C CA . GLU A 1 104 ? 4.970 -8.770 0.671 1.00 96.44 104 GLU A CA 1
ATOM 871 C C . GLU A 1 104 ? 5.213 -9.481 -0.652 1.00 96.44 104 GLU A C 1
ATOM 873 O O . GLU A 1 104 ? 4.376 -10.257 -1.126 1.00 96.44 104 GLU A O 1
ATOM 878 N N . GLY A 1 105 ? 6.346 -9.168 -1.264 1.00 94.75 105 GLY A N 1
ATOM 879 C CA . GLY A 1 105 ? 6.801 -9.829 -2.473 1.00 94.75 105 GLY A CA 1
ATOM 880 C C . GLY A 1 105 ? 8.189 -9.365 -2.881 1.00 94.75 105 GLY A C 1
ATOM 881 O O . GLY A 1 105 ? 8.590 -8.231 -2.602 1.00 94.75 105 GLY A O 1
ATOM 882 N N . THR A 1 106 ? 8.891 -10.260 -3.563 1.00 95.81 106 THR A N 1
ATOM 883 C CA . THR A 1 106 ? 10.230 -10.058 -4.118 1.00 95.81 106 THR A CA 1
ATOM 884 C C . THR A 1 106 ? 10.164 -10.354 -5.610 1.00 95.81 106 THR A C 1
ATOM 886 O O . THR A 1 106 ? 9.509 -11.312 -6.019 1.00 95.81 106 THR A O 1
ATOM 889 N N . PHE A 1 107 ? 10.805 -9.520 -6.420 1.00 92.38 107 PHE A N 1
ATOM 890 C CA . PHE A 1 107 ? 10.772 -9.590 -7.876 1.00 92.38 107 PHE A CA 1
ATOM 891 C C . PHE A 1 107 ? 12.182 -9.481 -8.450 1.00 92.38 107 PHE A C 1
ATOM 893 O O . PHE A 1 107 ? 13.042 -8.815 -7.879 1.00 92.38 107 PHE A O 1
ATOM 900 N N . ASP A 1 108 ? 12.389 -10.023 -9.646 1.00 90.81 108 ASP A N 1
ATOM 901 C CA . ASP A 1 108 ? 13.665 -9.916 -10.374 1.00 90.81 108 ASP A CA 1
ATOM 902 C C . ASP A 1 108 ? 13.863 -8.546 -11.054 1.00 90.81 108 ASP A C 1
ATOM 904 O O . ASP A 1 108 ? 14.795 -8.335 -11.826 1.00 90.81 108 ASP A O 1
ATOM 908 N N . CYS A 1 109 ? 12.976 -7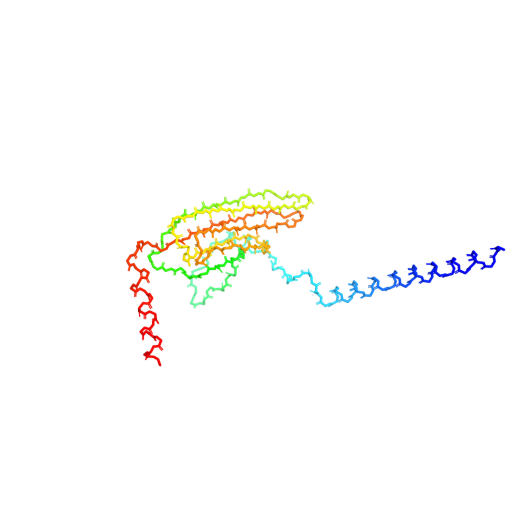.586 -10.784 1.00 88.62 109 CYS A N 1
ATOM 909 C CA . CYS A 1 109 ? 12.993 -6.240 -11.340 1.00 88.62 109 CYS A CA 1
ATOM 910 C C . CYS A 1 109 ? 12.968 -5.187 -10.235 1.00 88.62 109 CYS A C 1
ATOM 912 O O . CYS A 1 109 ? 12.394 -5.387 -9.163 1.00 88.62 109 CYS A O 1
ATOM 914 N N . LYS A 1 110 ? 13.561 -4.020 -10.514 1.00 89.31 110 LYS A N 1
ATOM 915 C CA . LYS A 1 110 ? 13.394 -2.854 -9.644 1.00 89.31 110 LYS A CA 1
ATOM 916 C C . LYS A 1 110 ? 11.979 -2.312 -9.791 1.00 89.31 110 LYS A C 1
ATOM 918 O O . LYS A 1 110 ? 11.541 -1.976 -10.893 1.00 89.31 110 LYS A O 1
ATOM 923 N N . ILE A 1 111 ? 11.299 -2.186 -8.662 1.00 91.50 111 ILE A N 1
ATOM 924 C CA . ILE A 1 111 ? 9.973 -1.593 -8.568 1.00 91.50 111 ILE A CA 1
ATOM 925 C C . ILE A 1 111 ? 10.091 -0.117 -8.949 1.00 91.50 111 ILE A C 1
ATOM 927 O O . ILE A 1 111 ? 10.891 0.623 -8.376 1.00 91.50 111 ILE A O 1
ATOM 931 N N . SER A 1 112 ? 9.298 0.326 -9.916 1.00 90.56 112 SER A N 1
ATOM 932 C CA . SER A 1 112 ? 9.229 1.730 -10.334 1.00 90.56 112 SER A CA 1
ATOM 933 C C . SER A 1 112 ? 8.159 2.496 -9.568 1.00 90.56 112 SER A C 1
ATOM 935 O O . SER A 1 112 ? 8.345 3.668 -9.231 1.00 90.56 112 SER A O 1
ATOM 937 N N . HIS A 1 113 ? 7.054 1.817 -9.261 1.00 92.19 113 HIS A N 1
ATOM 938 C CA . HIS A 1 113 ? 5.896 2.413 -8.622 1.00 92.19 113 HIS A CA 1
ATOM 939 C C . HIS A 1 113 ? 5.114 1.381 -7.806 1.00 92.19 113 HIS A C 1
ATOM 941 O O . HIS A 1 113 ? 4.870 0.256 -8.251 1.00 92.19 113 HIS A O 1
ATOM 947 N N . ILE A 1 114 ? 4.670 1.783 -6.620 1.00 93.50 114 ILE A N 1
ATOM 948 C CA . ILE A 1 114 ? 3.766 1.009 -5.773 1.00 93.50 114 ILE A CA 1
ATOM 949 C C . ILE A 1 114 ? 2.607 1.892 -5.315 1.00 93.50 114 ILE A C 1
ATOM 951 O O . ILE A 1 114 ? 2.788 3.061 -4.982 1.00 93.50 114 ILE A O 1
ATOM 955 N N . ALA A 1 115 ? 1.410 1.315 -5.322 1.00 92.25 115 ALA A N 1
ATOM 956 C CA . ALA A 1 115 ? 0.171 1.954 -4.912 1.00 92.25 115 ALA A CA 1
ATOM 957 C C . ALA A 1 115 ? -0.553 1.059 -3.908 1.00 92.25 115 ALA A C 1
ATOM 959 O O . ALA A 1 115 ? -0.846 -0.098 -4.221 1.00 92.25 115 ALA A O 1
ATOM 960 N N . ALA A 1 116 ? -0.869 1.596 -2.735 1.00 92.00 116 ALA A N 1
ATOM 961 C CA . ALA A 1 116 ? -1.776 0.969 -1.786 1.00 92.00 116 ALA A CA 1
ATOM 962 C C . ALA A 1 116 ? -2.967 1.896 -1.553 1.00 92.00 116 ALA A C 1
ATOM 964 O O . ALA A 1 116 ? -2.800 3.075 -1.251 1.00 92.00 116 ALA A O 1
ATOM 965 N N . GLU A 1 117 ? -4.162 1.350 -1.723 1.00 90.75 117 GLU A N 1
ATOM 966 C CA . GLU A 1 117 ? -5.429 2.067 -1.609 1.00 90.75 117 GLU A CA 1
ATOM 967 C C . GLU A 1 117 ? -6.234 1.396 -0.502 1.00 90.75 117 GLU A C 1
ATOM 969 O O . GLU A 1 117 ? -6.458 0.186 -0.574 1.00 90.75 117 GLU A O 1
ATOM 974 N N . THR A 1 118 ? -6.649 2.151 0.515 1.00 89.19 118 THR A N 1
ATOM 975 C CA . THR A 1 118 ? -7.514 1.670 1.604 1.00 89.19 118 THR A CA 1
ATOM 976 C C . THR A 1 118 ? -8.726 2.569 1.749 1.00 89.19 118 THR A C 1
ATOM 978 O O . THR A 1 118 ? -8.655 3.774 1.514 1.00 89.19 118 THR A O 1
ATOM 981 N N . LYS A 1 119 ? -9.870 2.007 2.138 1.00 84.12 119 LYS A N 1
ATOM 982 C CA . LYS A 1 119 ? -11.066 2.800 2.444 1.00 84.12 119 LYS A CA 1
ATOM 983 C C . LYS A 1 119 ? -10.989 3.347 3.871 1.00 84.12 119 LYS A C 1
ATOM 985 O O . LYS A 1 119 ? -10.649 2.604 4.784 1.00 84.12 119 LYS A O 1
ATOM 990 N N . GLY A 1 120 ? -11.353 4.615 4.072 1.00 74.38 120 GLY A N 1
ATOM 991 C CA . GLY A 1 120 ? -11.567 5.172 5.418 1.00 74.38 120 GLY A CA 1
ATOM 992 C C . GLY A 1 120 ? -10.312 5.625 6.174 1.00 74.38 120 GLY A C 1
ATOM 993 O O . GLY A 1 120 ? -10.332 5.645 7.399 1.00 74.38 120 GLY A O 1
ATOM 994 N N . GLY A 1 121 ? -9.232 5.981 5.473 1.00 73.94 121 GLY A N 1
ATOM 995 C CA . GLY A 1 121 ? -8.033 6.571 6.091 1.00 73.94 121 GLY A CA 1
ATOM 996 C C . GLY A 1 121 ? -7.242 5.630 6.996 1.00 73.94 121 GLY A C 1
ATOM 997 O O . GLY A 1 121 ? -6.626 6.045 7.976 1.00 73.94 121 GLY A O 1
ATOM 998 N N . ILE A 1 122 ? -7.281 4.337 6.677 1.00 83.81 122 ILE A N 1
ATOM 999 C CA . ILE A 1 122 ? -6.572 3.300 7.422 1.00 83.81 122 ILE A CA 1
ATOM 1000 C C . ILE A 1 122 ? -5.059 3.473 7.216 1.00 83.81 122 ILE A C 1
ATOM 1002 O O . ILE A 1 122 ? -4.618 3.482 6.061 1.00 83.81 122 ILE A O 1
ATOM 1006 N N . PRO A 1 123 ? -4.251 3.535 8.293 1.00 84.00 123 PRO A N 1
ATOM 1007 C CA . PRO A 1 123 ? -2.802 3.644 8.196 1.00 84.00 123 PRO A CA 1
ATOM 1008 C C . PRO A 1 123 ? -2.167 2.538 7.344 1.00 84.00 123 PRO A C 1
ATOM 1010 O O . PRO A 1 123 ? -2.382 1.341 7.574 1.00 84.00 123 PRO A O 1
ATOM 1013 N N . ILE A 1 124 ? -1.324 2.952 6.395 1.00 88.56 124 ILE A N 1
ATOM 1014 C CA . ILE A 1 124 ? -0.522 2.074 5.541 1.00 88.56 124 ILE A CA 1
ATOM 1015 C C . ILE A 1 124 ? 0.958 2.367 5.790 1.00 88.56 124 ILE A C 1
ATOM 1017 O O . ILE A 1 124 ? 1.398 3.514 5.740 1.00 88.56 124 ILE A O 1
ATOM 1021 N N . LEU A 1 125 ? 1.742 1.317 6.020 1.00 88.44 125 LEU A N 1
ATOM 1022 C CA . LEU A 1 125 ? 3.187 1.394 6.207 1.00 88.44 125 LEU A CA 1
ATOM 1023 C C . LEU A 1 125 ? 3.893 0.647 5.076 1.00 88.44 125 LEU A C 1
ATOM 1025 O O . LEU A 1 125 ? 3.617 -0.531 4.841 1.00 88.44 125 LEU A O 1
ATOM 1029 N N . PHE A 1 126 ? 4.844 1.315 4.426 1.00 88.00 126 PHE A N 1
ATOM 1030 C CA . PHE A 1 126 ? 5.716 0.716 3.417 1.00 88.00 126 PHE A CA 1
ATOM 1031 C C . PHE A 1 126 ? 7.093 0.398 3.994 1.00 88.00 126 PHE A C 1
ATOM 1033 O O . PHE A 1 126 ? 7.670 1.188 4.740 1.00 88.00 126 PHE A O 1
ATOM 1040 N N . ARG A 1 127 ? 7.655 -0.742 3.590 1.00 89.75 127 ARG A N 1
ATOM 1041 C CA . ARG A 1 127 ? 9.093 -1.027 3.657 1.00 89.75 127 ARG A CA 1
ATOM 1042 C C . ARG A 1 127 ? 9.553 -1.559 2.301 1.00 89.75 127 ARG A C 1
ATOM 1044 O O . ARG A 1 127 ? 8.840 -2.345 1.678 1.00 89.75 127 ARG A O 1
ATOM 1051 N N . GLY A 1 128 ? 10.726 -1.129 1.842 1.00 90.19 128 GLY A N 1
ATOM 1052 C CA . GLY A 1 128 ? 11.150 -1.351 0.457 1.00 90.19 128 GLY A CA 1
ATOM 1053 C C . GLY A 1 128 ? 10.281 -0.555 -0.524 1.00 90.19 128 GLY A C 1
ATOM 1054 O O . GLY A 1 128 ? 9.970 0.610 -0.268 1.00 90.19 128 GLY A O 1
ATOM 1055 N N . GLY A 1 129 ? 9.877 -1.194 -1.624 1.00 90.62 129 GLY A N 1
ATOM 1056 C CA . GLY A 1 129 ? 9.020 -0.602 -2.650 1.00 90.62 129 GLY A CA 1
ATOM 1057 C C . GLY A 1 129 ? 9.822 0.060 -3.767 1.00 90.62 129 GLY A C 1
ATOM 1058 O O . GLY A 1 129 ? 10.773 -0.532 -4.270 1.00 90.62 129 GLY A O 1
ATOM 1059 N N . ALA A 1 130 ? 9.434 1.261 -4.196 1.00 89.50 130 ALA A N 1
ATOM 1060 C CA . ALA A 1 130 ? 10.049 1.909 -5.357 1.00 89.50 130 ALA A CA 1
ATOM 1061 C C . ALA A 1 130 ? 11.575 2.070 -5.196 1.00 89.50 130 ALA A C 1
ATOM 1063 O O . ALA A 1 130 ? 12.060 2.554 -4.176 1.00 89.50 130 ALA A O 1
ATOM 1064 N N . GLY A 1 131 ? 12.331 1.653 -6.214 1.00 85.75 131 GLY A N 1
ATOM 1065 C CA . GLY A 1 131 ? 13.796 1.588 -6.216 1.00 85.75 131 GLY A CA 1
ATOM 1066 C C . GLY A 1 131 ? 14.382 0.265 -5.707 1.00 85.75 131 GLY A C 1
ATOM 1067 O O . GLY A 1 131 ? 15.534 -0.039 -6.025 1.00 85.75 131 GLY A O 1
ATOM 1068 N N . TYR A 1 132 ? 13.597 -0.541 -4.990 1.00 90.88 132 TYR A N 1
ATOM 1069 C CA . TYR A 1 132 ? 13.981 -1.856 -4.473 1.00 90.88 132 TYR A CA 1
ATOM 1070 C C . TYR A 1 132 ? 13.429 -2.982 -5.354 1.00 90.88 132 TYR A C 1
ATOM 1072 O O . TYR A 1 132 ? 12.550 -2.776 -6.187 1.00 90.88 132 TYR A O 1
ATOM 1080 N N . ASN A 1 133 ? 13.953 -4.191 -5.170 1.00 92.19 133 ASN A N 1
ATOM 1081 C CA . ASN A 1 133 ? 13.460 -5.425 -5.789 1.00 92.19 133 ASN A CA 1
ATOM 1082 C C . ASN A 1 133 ? 12.450 -6.179 -4.901 1.00 92.19 133 ASN A C 1
ATOM 1084 O O . ASN A 1 133 ? 11.982 -7.253 -5.259 1.00 92.19 133 ASN A O 1
ATOM 1088 N N . TYR A 1 134 ? 12.101 -5.628 -3.739 1.00 95.44 134 TYR A N 1
ATOM 1089 C CA . TYR A 1 134 ? 11.124 -6.200 -2.819 1.00 95.44 134 TYR A CA 1
ATOM 1090 C C . TYR A 1 134 ? 10.226 -5.107 -2.244 1.00 95.44 134 TYR A C 1
ATOM 1092 O O . TYR A 1 134 ? 10.586 -3.926 -2.217 1.00 95.44 134 TYR A O 1
ATOM 1100 N N . PHE A 1 135 ? 9.065 -5.503 -1.736 1.00 95.75 135 PHE A N 1
ATOM 1101 C CA . PHE A 1 135 ? 8.186 -4.618 -0.987 1.00 95.75 135 PHE A CA 1
ATOM 1102 C C . PHE A 1 135 ? 7.540 -5.338 0.191 1.00 95.75 135 PHE A C 1
ATOM 1104 O O . PHE A 1 135 ? 7.334 -6.551 0.177 1.00 95.75 135 PHE A O 1
ATOM 1111 N N . LYS A 1 136 ? 7.175 -4.544 1.195 1.00 96.00 136 LYS A N 1
ATOM 1112 C CA . LYS A 1 136 ? 6.355 -4.946 2.328 1.00 96.00 136 LYS A CA 1
ATOM 1113 C C . LYS A 1 136 ? 5.357 -3.834 2.632 1.00 96.00 136 LYS A C 1
ATOM 1115 O O . LYS A 1 136 ? 5.755 -2.706 2.910 1.00 96.00 136 LYS A O 1
ATOM 1120 N N . VAL A 1 137 ? 4.071 -4.147 2.569 1.00 94.50 137 VAL A N 1
ATOM 1121 C CA . VAL A 1 137 ? 2.959 -3.248 2.881 1.00 94.50 137 VAL A CA 1
ATOM 1122 C C . VAL A 1 137 ? 2.219 -3.801 4.077 1.00 94.50 137 VAL A C 1
ATOM 1124 O O . VAL A 1 137 ? 1.733 -4.929 4.055 1.00 94.50 137 VAL A O 1
ATOM 1127 N N . ILE A 1 138 ? 2.130 -2.992 5.122 1.00 93.44 138 ILE A N 1
ATOM 1128 C CA . ILE A 1 138 ? 1.407 -3.322 6.340 1.00 93.44 138 ILE A CA 1
ATOM 1129 C C . ILE A 1 138 ? 0.228 -2.365 6.441 1.00 93.44 138 ILE A C 1
ATOM 1131 O O . ILE A 1 138 ? 0.425 -1.153 6.506 1.00 93.44 138 ILE A O 1
ATOM 1135 N N . VAL A 1 139 ? -0.983 -2.911 6.473 1.00 92.12 139 VAL A N 1
ATOM 1136 C CA . VAL A 1 139 ? -2.218 -2.145 6.658 1.00 92.12 139 VAL A CA 1
ATOM 1137 C C . VAL A 1 139 ? -2.782 -2.481 8.033 1.00 92.12 139 VAL A C 1
ATOM 1139 O O . VAL A 1 139 ? -2.933 -3.660 8.353 1.00 92.12 139 VAL A O 1
ATOM 1142 N N . LYS A 1 140 ? -3.049 -1.466 8.861 1.00 91.00 140 LYS A N 1
ATOM 1143 C CA . LYS A 1 140 ? -3.516 -1.642 10.247 1.00 91.00 140 LYS A CA 1
ATOM 1144 C C . LYS A 1 140 ? -4.848 -0.937 10.460 1.00 91.00 140 LYS A C 1
ATOM 1146 O O . LYS A 1 140 ? -4.870 0.287 10.526 1.00 91.00 140 LYS A O 1
ATOM 1151 N N . ALA A 1 141 ? -5.926 -1.701 10.604 1.00 89.31 141 ALA A N 1
ATOM 1152 C CA . ALA A 1 141 ? -7.239 -1.170 10.948 1.00 89.31 141 ALA A CA 1
ATOM 1153 C C . ALA A 1 141 ? -7.452 -1.155 12.473 1.00 89.31 141 ALA A C 1
ATOM 1155 O O . ALA A 1 141 ? -7.131 -2.144 13.144 1.00 89.31 141 ALA A O 1
ATOM 1156 N N . PRO A 1 142 ? -8.014 -0.067 13.028 1.00 87.31 142 PRO A N 1
ATOM 1157 C CA . PRO A 1 142 ? -8.451 -0.036 14.418 1.00 87.31 142 PRO A CA 1
ATOM 1158 C C . PRO A 1 142 ? -9.680 -0.934 14.639 1.00 87.31 142 PRO A C 1
ATOM 1160 O O . PRO A 1 142 ? -10.303 -1.429 13.697 1.00 87.31 142 PRO A O 1
ATOM 1163 N N . ALA A 1 143 ? -10.038 -1.142 15.906 1.00 89.81 143 ALA A N 1
ATOM 1164 C CA . ALA A 1 143 ? -11.232 -1.888 16.290 1.00 89.81 143 ALA A CA 1
ATOM 1165 C C . ALA A 1 143 ? -12.505 -1.362 15.605 1.00 89.81 143 ALA A C 1
ATOM 1167 O O . ALA A 1 143 ? -12.677 -0.159 15.397 1.00 89.81 143 ALA A O 1
ATOM 1168 N N . GLY A 1 144 ? -13.395 -2.282 15.231 1.00 87.50 144 GLY A N 1
ATOM 1169 C CA . GLY A 1 144 ? -14.685 -1.978 14.607 1.00 87.50 144 GLY A CA 1
ATOM 1170 C C . GLY A 1 144 ? -14.613 -1.487 13.157 1.00 87.50 144 GLY A C 1
ATOM 1171 O O . GLY A 1 144 ? -15.656 -1.215 12.571 1.00 87.50 144 GLY A O 1
ATOM 1172 N N . HIS A 1 145 ? -13.422 -1.393 12.555 1.00 85.69 145 HIS A N 1
ATOM 1173 C CA . HIS A 1 145 ? -13.262 -0.948 11.171 1.00 85.69 145 HIS A CA 1
ATOM 1174 C C . HIS A 1 145 ? -13.048 -2.126 10.222 1.00 85.69 145 HIS A C 1
ATOM 1176 O O . HIS A 1 145 ? -12.252 -3.022 10.494 1.00 85.69 145 HIS A O 1
ATOM 1182 N N . GLN A 1 146 ? -13.744 -2.091 9.086 1.00 89.12 146 GLN A N 1
ATOM 1183 C CA . GLN A 1 146 ? -13.527 -2.998 7.961 1.00 89.12 146 GLN A CA 1
ATOM 1184 C C . GLN A 1 146 ? -12.264 -2.577 7.198 1.00 89.12 146 GLN A C 1
ATOM 1186 O O . GLN A 1 146 ? -12.050 -1.385 6.966 1.00 89.12 146 GLN A O 1
ATOM 1191 N N . LEU A 1 147 ? -11.457 -3.535 6.749 1.00 90.12 147 LEU A N 1
ATOM 1192 C CA . LEU A 1 147 ? -10.248 -3.265 5.974 1.00 90.12 147 LEU A CA 1
ATOM 1193 C C . LEU A 1 147 ? -10.468 -3.713 4.536 1.00 90.12 147 LEU A C 1
ATOM 1195 O O . LEU A 1 147 ? -10.423 -4.895 4.204 1.00 90.12 147 LEU A O 1
ATOM 1199 N N . THR A 1 148 ? -10.709 -2.729 3.675 1.00 91.25 148 THR A N 1
ATOM 1200 C CA . THR A 1 148 ? -10.933 -2.930 2.241 1.00 91.25 148 THR A CA 1
ATOM 1201 C C . THR A 1 148 ? -9.950 -2.109 1.438 1.00 91.25 148 THR A C 1
ATOM 1203 O O . THR A 1 148 ? -9.625 -0.973 1.803 1.00 91.25 148 THR A O 1
ATOM 1206 N N . GLY A 1 149 ? -9.456 -2.679 0.345 1.00 91.50 149 GLY A N 1
ATOM 1207 C CA . GLY A 1 149 ? -8.440 -1.999 -0.432 1.00 91.50 149 GLY A CA 1
ATOM 1208 C C . GLY A 1 149 ? -7.765 -2.834 -1.501 1.00 91.50 149 GLY A C 1
ATOM 1209 O O . GLY A 1 149 ? -8.198 -3.926 -1.878 1.00 91.50 149 GLY A O 1
ATOM 1210 N N . THR A 1 150 ? -6.702 -2.274 -2.067 1.00 93.81 150 THR A N 1
ATOM 1211 C CA . THR A 1 150 ? -5.886 -2.941 -3.081 1.00 93.81 150 THR A CA 1
ATOM 1212 C C . THR A 1 150 ? -4.438 -2.477 -3.009 1.00 93.81 150 THR A C 1
ATOM 1214 O O . THR A 1 150 ? -4.162 -1.285 -2.925 1.00 93.81 150 THR A O 1
ATOM 1217 N N . VAL A 1 151 ? -3.508 -3.423 -3.126 1.00 94.75 151 VAL A N 1
ATOM 1218 C CA . VAL A 1 151 ? -2.076 -3.170 -3.319 1.00 94.75 151 VAL A CA 1
ATOM 1219 C C . VAL A 1 151 ? -1.697 -3.514 -4.755 1.00 94.75 151 VAL A C 1
ATOM 1221 O O . VAL A 1 151 ? -2.063 -4.575 -5.269 1.00 94.75 151 VAL A O 1
ATOM 1224 N N . ARG A 1 152 ? -0.969 -2.618 -5.423 1.00 95.19 152 ARG A N 1
ATOM 1225 C CA . ARG A 1 152 ? -0.496 -2.778 -6.803 1.00 95.19 152 ARG A CA 1
ATOM 1226 C C . ARG A 1 152 ? 0.975 -2.399 -6.886 1.00 95.19 152 ARG A C 1
ATOM 1228 O O . ARG A 1 152 ? 1.349 -1.325 -6.426 1.00 95.19 152 ARG A O 1
ATOM 1235 N N . VAL A 1 153 ? 1.781 -3.244 -7.517 1.00 95.00 153 VAL A N 1
ATOM 1236 C CA . VAL A 1 153 ? 3.221 -3.015 -7.702 1.00 95.00 153 VAL A CA 1
ATOM 1237 C C . VAL A 1 153 ? 3.556 -3.098 -9.179 1.00 95.00 153 VAL A C 1
ATOM 1239 O O . VAL A 1 153 ? 3.057 -3.975 -9.891 1.00 95.00 153 VAL A O 1
ATOM 1242 N N . TYR A 1 154 ? 4.402 -2.180 -9.623 1.00 93.81 154 TYR A N 1
ATOM 1243 C CA . TYR A 1 154 ? 4.832 -2.045 -11.000 1.00 93.81 154 TYR A CA 1
ATOM 1244 C C . TYR A 1 154 ? 6.356 -2.030 -11.077 1.00 93.81 154 TYR A C 1
ATOM 1246 O O . TYR A 1 154 ? 7.029 -1.443 -10.229 1.00 93.81 154 TYR A O 1
ATOM 1254 N N . CYS A 1 155 ? 6.879 -2.668 -12.113 1.00 90.88 155 CYS A N 1
ATOM 1255 C CA . CYS A 1 155 ? 8.267 -2.575 -12.533 1.00 90.88 155 CYS A CA 1
ATOM 1256 C C . CYS A 1 155 ? 8.335 -1.895 -13.897 1.00 90.88 155 CYS A C 1
ATOM 1258 O O . CYS A 1 155 ? 7.385 -1.958 -14.671 1.00 90.88 155 CYS A O 1
ATOM 1260 N N . LEU A 1 156 ? 9.487 -1.321 -14.218 1.00 82.25 156 LEU A N 1
ATOM 1261 C CA . LEU A 1 156 ? 9.798 -0.911 -15.585 1.00 82.25 156 LEU A CA 1
ATOM 1262 C C . LEU A 1 156 ? 9.914 -2.141 -16.488 1.00 82.25 156 LEU A C 1
ATOM 1264 O O . LEU A 1 156 ? 10.574 -3.113 -16.113 1.00 82.25 156 LEU A O 1
ATOM 1268 N N . ASP A 1 157 ? 9.280 -2.096 -17.656 1.00 73.94 157 ASP A N 1
ATOM 1269 C CA . ASP A 1 157 ? 9.397 -3.158 -18.650 1.00 73.94 157 ASP A CA 1
ATOM 1270 C C . ASP A 1 157 ? 10.715 -3.011 -19.444 1.00 73.94 157 ASP A C 1
ATOM 1272 O O . ASP A 1 157 ? 10.987 -1.985 -20.065 1.00 73.94 157 ASP A O 1
ATOM 1276 N N . SER A 1 158 ? 11.531 -4.067 -19.408 1.00 62.09 158 SER A N 1
ATOM 1277 C CA . SER A 1 158 ? 12.840 -4.254 -20.062 1.00 62.09 158 SER A CA 1
ATOM 1278 C C . SER A 1 158 ? 14.071 -3.469 -19.552 1.00 62.09 158 SER A C 1
ATOM 1280 O O . SER A 1 158 ? 14.036 -2.323 -19.102 1.00 62.09 158 SER A O 1
ATOM 1282 N N . THR A 1 159 ? 15.213 -4.149 -19.663 1.00 53.75 159 THR A N 1
ATOM 1283 C CA . THR A 1 159 ? 16.567 -3.787 -19.216 1.00 53.75 159 THR A CA 1
ATOM 1284 C C . THR A 1 159 ? 17.223 -2.631 -19.985 1.00 53.75 159 THR A C 1
ATOM 1286 O O . THR A 1 159 ? 18.167 -2.033 -19.466 1.00 53.75 159 THR A O 1
ATOM 1289 N N . ASP A 1 160 ? 16.715 -2.260 -21.164 1.00 54.56 160 ASP A N 1
ATOM 1290 C CA . ASP A 1 160 ? 17.289 -1.191 -22.002 1.00 54.56 160 ASP A CA 1
ATOM 1291 C C . ASP A 1 160 ? 16.734 0.210 -21.689 1.00 54.56 160 ASP A C 1
ATOM 1293 O O . ASP A 1 160 ? 17.405 1.225 -21.921 1.00 54.56 160 ASP A O 1
ATOM 1297 N N . ASP A 1 161 ? 15.543 0.287 -21.094 1.00 55.03 161 ASP A N 1
ATOM 1298 C CA . ASP A 1 161 ? 14.867 1.560 -20.828 1.00 55.03 161 ASP A CA 1
ATOM 1299 C C . ASP A 1 161 ? 15.421 2.277 -19.587 1.00 55.03 161 ASP A C 1
ATOM 1301 O O . ASP A 1 161 ? 15.455 3.507 -19.551 1.00 55.03 161 ASP A O 1
ATOM 1305 N N . TYR A 1 162 ? 15.974 1.561 -18.595 1.00 53.72 162 TYR A N 1
ATOM 1306 C CA . TYR A 1 162 ? 16.568 2.204 -17.409 1.00 53.72 162 TYR A CA 1
ATOM 1307 C C . TYR A 1 162 ? 17.739 3.132 -17.776 1.00 53.72 162 TYR A C 1
ATOM 1309 O O . TYR A 1 162 ? 17.854 4.247 -17.253 1.00 53.72 162 TYR A O 1
ATOM 1317 N N . ARG A 1 163 ? 18.602 2.696 -18.707 1.00 53.38 163 ARG A N 1
ATOM 1318 C CA . ARG A 1 163 ? 19.766 3.474 -19.157 1.00 53.38 163 ARG A CA 1
ATOM 1319 C C . ARG A 1 163 ? 19.339 4.667 -20.011 1.00 53.38 163 ARG A C 1
ATOM 1321 O O . ARG A 1 163 ? 19.833 5.771 -19.783 1.00 53.38 163 ARG A O 1
ATOM 1328 N N . LYS A 1 164 ? 18.403 4.473 -20.946 1.00 57.72 164 LYS A N 1
ATOM 1329 C CA . LYS A 1 164 ? 17.882 5.548 -21.807 1.00 57.72 164 LYS A CA 1
ATOM 1330 C C . LYS A 1 164 ? 17.139 6.618 -21.002 1.00 57.72 164 LYS A C 1
ATOM 1332 O O . LYS A 1 164 ? 17.385 7.804 -21.212 1.00 57.72 164 LYS A O 1
ATOM 1337 N N . GLU A 1 165 ? 16.321 6.229 -20.025 1.00 59.97 165 GLU A N 1
ATOM 1338 C CA . GLU A 1 165 ? 15.556 7.168 -19.193 1.00 59.97 165 GLU A CA 1
ATOM 1339 C C . GLU A 1 165 ? 16.458 7.959 -18.227 1.00 59.97 165 GLU A C 1
ATOM 1341 O O . GLU A 1 165 ? 16.300 9.171 -18.077 1.00 59.97 165 GLU A O 1
ATOM 1346 N N . SER A 1 166 ? 17.458 7.308 -17.611 1.00 59.88 166 SER A N 1
ATOM 1347 C CA . SER A 1 166 ? 18.469 7.990 -16.783 1.00 59.88 166 SER A CA 1
ATOM 1348 C C . SER A 1 166 ? 19.215 9.067 -17.578 1.00 59.88 166 SER A C 1
ATOM 1350 O O . SER A 1 166 ? 19.493 10.146 -17.054 1.00 59.88 166 SER A O 1
ATOM 1352 N N . LEU A 1 167 ? 19.572 8.779 -18.833 1.00 59.62 167 LEU A N 1
ATOM 1353 C CA . LEU A 1 167 ? 20.260 9.733 -19.705 1.00 59.62 167 LEU A CA 1
ATOM 1354 C C . LEU A 1 167 ? 19.340 10.897 -20.107 1.00 59.62 167 LEU A C 1
ATOM 1356 O O . LEU A 1 167 ? 19.765 12.050 -20.058 1.00 59.62 167 LEU A O 1
ATOM 1360 N N . ARG A 1 168 ? 18.065 10.618 -20.404 1.00 58.84 168 ARG A N 1
ATOM 1361 C CA . ARG A 1 168 ? 17.051 11.639 -20.722 1.00 58.84 168 ARG A CA 1
ATOM 1362 C C . ARG A 1 168 ? 16.761 12.574 -19.547 1.00 58.84 168 ARG A C 1
ATOM 1364 O O . ARG A 1 168 ? 16.707 13.786 -19.725 1.00 58.84 168 ARG A O 1
ATOM 1371 N N . SER A 1 169 ? 16.624 12.025 -18.339 1.00 59.22 169 SER A N 1
ATOM 1372 C CA . SER A 1 169 ? 16.398 12.823 -17.128 1.00 59.22 169 SER A CA 1
ATOM 1373 C C . SER A 1 169 ? 17.584 13.730 -16.807 1.00 59.22 169 SER A C 1
ATOM 1375 O O . SER A 1 169 ? 17.368 14.843 -16.338 1.00 59.22 169 SER A O 1
ATOM 1377 N N . ARG A 1 170 ? 18.824 13.285 -17.058 1.00 57.56 170 ARG A N 1
ATOM 1378 C CA . ARG A 1 170 ? 20.004 14.148 -16.920 1.00 57.56 170 ARG A CA 1
ATOM 1379 C C . ARG A 1 170 ? 19.986 15.267 -17.950 1.00 57.56 170 ARG A C 1
ATOM 1381 O O . ARG A 1 170 ? 20.106 16.417 -17.564 1.00 57.56 170 ARG A O 1
ATOM 1388 N N . TYR A 1 171 ? 19.777 14.947 -19.225 1.00 57.50 171 TYR A N 1
ATOM 1389 C CA . TYR A 1 171 ? 19.746 15.939 -20.303 1.00 57.50 171 TYR A CA 1
ATOM 1390 C C . TYR A 1 171 ? 18.723 17.064 -20.054 1.00 57.50 171 TYR A C 1
ATOM 1392 O O . TYR A 1 171 ? 19.046 18.241 -20.202 1.00 57.50 171 TYR A O 1
ATOM 1400 N N . ASN A 1 172 ? 17.526 16.719 -19.572 1.00 59.06 172 ASN A N 1
ATOM 1401 C CA . ASN A 1 172 ? 16.475 17.693 -19.257 1.00 59.06 172 ASN A CA 1
ATOM 1402 C C . ASN A 1 172 ? 16.791 18.583 -18.040 1.00 59.06 172 ASN A C 1
ATOM 1404 O O . ASN A 1 172 ? 16.239 19.672 -17.923 1.00 59.06 172 ASN A O 1
ATOM 1408 N N . ASN A 1 173 ? 17.674 18.142 -17.140 1.00 57.22 173 ASN A N 1
ATOM 1409 C CA . ASN A 1 173 ? 18.134 18.957 -16.013 1.00 57.22 173 ASN A CA 1
ATOM 1410 C C . ASN A 1 173 ? 19.242 19.947 -16.408 1.00 57.22 173 ASN A C 1
ATOM 1412 O O . ASN A 1 173 ? 19.500 20.871 -15.649 1.00 57.22 173 ASN A O 1
ATOM 1416 N N . TYR A 1 174 ? 19.879 19.773 -17.572 1.00 52.47 174 TYR A N 1
ATOM 1417 C CA . TYR A 1 174 ? 20.883 20.705 -18.108 1.00 52.47 174 TYR A CA 1
ATOM 1418 C C . TYR A 1 174 ? 20.311 21.709 -19.118 1.00 52.47 174 TYR A C 1
ATOM 1420 O O . TYR A 1 174 ? 21.024 22.598 -19.566 1.00 52.47 174 TYR A O 1
ATOM 1428 N N . THR A 1 175 ? 19.048 21.548 -19.513 1.00 53.19 175 THR A N 1
ATOM 1429 C CA . THR A 1 175 ? 18.363 22.388 -20.515 1.00 53.19 175 THR A CA 1
ATOM 1430 C C . THR A 1 175 ? 17.297 23.301 -19.899 1.00 53.19 175 THR A C 1
ATOM 1432 O O . THR A 1 175 ? 16.484 23.873 -20.623 1.00 53.19 175 THR A O 1
ATOM 1435 N N . LYS A 1 176 ? 17.310 23.449 -18.570 1.00 43.94 176 LYS A N 1
ATOM 1436 C CA . LYS A 1 176 ? 16.535 24.442 -17.822 1.00 43.94 176 LYS A CA 1
ATOM 1437 C C . LYS A 1 176 ? 17.437 25.532 -17.277 1.00 43.94 176 LYS A C 1
ATOM 1439 O O . LYS A 1 176 ? 18.530 25.171 -16.791 1.00 43.94 176 LYS A O 1
#

Organism: Galleria mellonella (NCBI:txid7137)

Sequence (176 aa):
MQPFINLITLILLFIVKHTLVGFSQSFLYEAMHNFGLGKRLPDYQRIFNEAKYPKPLPSTKATPYMRSPFENIYQGSRRRNDRRVYRRSFDYEAQSTGHQVLFEGTFDCKISHIAAETKGGIPILFRGGAGYNYFKVIVKAPAGHQLTGTVRVYCLDSTDDYRKESLRSRYNNYTK

Secondary structure (DSSP, 8-state):
-HHHHHHHHHHHHHHHHHHHHHHHHHHHHHHHHTSSS------THHHHGGGGSPPPP--SSPPP----SEEEEEEE---TTEEEEEEEEEEE---TT-EEEEEEEE-SS-EEEEEEEEETS--EEEEE-TTSSEEEEEEEEPTT--EEEEEEEEEESSTTHHHHHHHHHHHHHS--

pLDDT: mean 74.22, std 16.72, range [43.94, 96.44]

Radius of gyration: 26.62 Å; chains: 1; bounding box: 56×34×86 Å

Foldseek 3Di:
DPVVVVVVVVVVVVVVVVVVVVVVVVVVVCVVVVPPVDDPDPDCVVVVVVVPDDDPDDDPDPDPDDDDLKDKDKDADDDPQWDWPDKDWDKAAFAQAWDKDKDKDFAPFAWRMKMKIWGHPFDWDWDRHHRHRMIMIMTTTGHRDITTIMIIIIGGPDDPVVVVVVVVVVVVVVVD